Protein AF-A0A953BZG9-F1 (afdb_monomer_lite)

Foldseek 3Di:
DDQPCLPPCNLVVQLVVQLVVCVPDDDDDPSNLVSLVVSLVVQCVSVVVDLVSSLSSLLSLLVNLLVLLVVLLVVQVVLVDVVSVVCSVVVVVVLVVVLCVVLCVLVPDDDSNSSSVSSNSSSVSSNVSSVVSCCCPDDHRPDHDDDD

Radius of gyration: 17.06 Å; chains: 1; bounding box: 48×35×49 Å

Structure (mmCIF, N/CA/C/O backbone):
data_AF-A0A953BZG9-F1
#
_entry.id   AF-A0A953BZG9-F1
#
loop_
_atom_site.group_PDB
_atom_site.id
_atom_site.type_symbol
_atom_site.label_atom_id
_atom_site.label_alt_id
_atom_site.label_comp_id
_atom_site.label_asym_id
_atom_site.label_entity_id
_atom_site.label_seq_id
_atom_site.pdbx_PDB_ins_code
_atom_site.Cartn_x
_atom_site.Cartn_y
_atom_site.Cartn_z
_atom_site.occupancy
_atom_site.B_iso_or_equiv
_atom_site.auth_seq_id
_atom_site.auth_comp_id
_atom_site.auth_asym_id
_atom_site.auth_atom_id
_atom_site.pdbx_PDB_model_num
ATOM 1 N N . MET A 1 1 ? 6.359 -3.564 -27.047 1.00 58.56 1 MET A N 1
ATOM 2 C CA . MET A 1 1 ? 5.176 -4.356 -26.656 1.00 58.56 1 MET A CA 1
ATOM 3 C C . MET A 1 1 ? 4.834 -3.912 -25.247 1.00 58.56 1 MET A C 1
ATOM 5 O O . MET A 1 1 ? 5.769 -3.746 -24.475 1.00 58.56 1 MET A O 1
ATOM 9 N N . GLU A 1 2 ? 3.577 -3.591 -24.946 1.00 80.69 2 GLU A N 1
ATOM 10 C CA . GLU A 1 2 ? 3.193 -3.212 -23.577 1.00 80.69 2 GLU A CA 1
ATOM 11 C C . GLU A 1 2 ? 3.325 -4.430 -22.657 1.00 80.69 2 GLU A C 1
ATOM 13 O O . GLU A 1 2 ? 2.988 -5.542 -23.065 1.00 80.69 2 GLU A O 1
ATOM 18 N N . ASN A 1 3 ? 3.866 -4.237 -21.451 1.00 90.12 3 ASN A N 1
ATOM 19 C CA . ASN A 1 3 ? 4.010 -5.314 -20.478 1.00 90.12 3 ASN A CA 1
ATOM 20 C C . ASN A 1 3 ? 2.614 -5.675 -19.934 1.00 90.12 3 ASN A C 1
ATOM 22 O O . ASN A 1 3 ? 2.023 -4.845 -19.239 1.00 90.12 3 ASN A O 1
ATOM 26 N N . PRO A 1 4 ? 2.076 -6.881 -20.203 1.00 94.19 4 PRO A N 1
ATOM 27 C CA . PRO A 1 4 ? 0.736 -7.260 -19.762 1.00 94.19 4 PRO A CA 1
ATOM 28 C C . PRO A 1 4 ? 0.587 -7.258 -18.237 1.00 94.19 4 PRO A C 1
ATOM 30 O O . PRO A 1 4 ? -0.521 -7.090 -17.752 1.00 94.19 4 PRO A O 1
ATOM 33 N N . TRP A 1 5 ? 1.677 -7.370 -17.472 1.00 95.81 5 TRP A N 1
ATOM 34 C CA . TRP A 1 5 ? 1.647 -7.299 -16.005 1.00 95.81 5 TRP A CA 1
ATOM 35 C C . TRP A 1 5 ? 1.360 -5.897 -15.456 1.00 95.81 5 TRP A C 1
ATOM 37 O O . TRP A 1 5 ? 1.087 -5.750 -14.264 1.00 95.81 5 TRP A O 1
ATOM 47 N N . LEU A 1 6 ? 1.442 -4.876 -16.313 1.00 94.88 6 LEU A N 1
ATOM 48 C CA . LEU A 1 6 ? 1.115 -3.487 -15.996 1.00 94.88 6 LEU A CA 1
ATOM 49 C C . LEU A 1 6 ? -0.297 -3.096 -16.449 1.00 94.88 6 LEU A C 1
ATOM 51 O O . LEU A 1 6 ? -0.676 -1.936 -16.288 1.00 94.88 6 LEU A O 1
ATOM 55 N N . ALA A 1 7 ? -1.068 -4.024 -17.027 1.00 95.44 7 ALA A N 1
ATOM 56 C CA . ALA A 1 7 ? -2.462 -3.759 -17.348 1.00 95.44 7 ALA A CA 1
ATOM 57 C C . ALA A 1 7 ? -3.256 -3.435 -16.070 1.00 95.44 7 ALA A C 1
ATOM 59 O O . ALA A 1 7 ? -2.941 -3.906 -14.972 1.00 95.44 7 ALA A O 1
ATOM 60 N N . GLU A 1 8 ? -4.287 -2.603 -16.212 1.00 93.25 8 GLU A N 1
ATOM 61 C CA . GLU A 1 8 ? -5.120 -2.181 -15.087 1.00 93.25 8 GLU A CA 1
ATOM 62 C C . GLU A 1 8 ? -5.676 -3.399 -14.330 1.00 93.25 8 GLU A C 1
ATOM 64 O O . GLU A 1 8 ? -6.250 -4.311 -14.921 1.00 93.25 8 GLU A O 1
ATOM 69 N N . GLY A 1 9 ? -5.482 -3.422 -13.010 1.00 92.88 9 GLY A N 1
ATOM 70 C CA . GLY A 1 9 ? -5.960 -4.500 -12.142 1.00 92.88 9 GLY A CA 1
ATOM 71 C C . GLY A 1 9 ? -5.070 -5.747 -12.069 1.00 92.88 9 GLY A C 1
ATOM 72 O O . GLY A 1 9 ? -5.305 -6.576 -11.193 1.00 92.88 9 GLY A O 1
ATOM 73 N N . GLU A 1 10 ? -4.021 -5.882 -12.886 1.00 96.81 10 GLU A N 1
ATOM 74 C CA . GLU A 1 10 ? -3.174 -7.089 -12.870 1.00 96.81 10 GLU A CA 1
ATOM 75 C C . GLU A 1 10 ? -2.358 -7.246 -11.586 1.00 96.81 10 GLU A C 1
ATOM 77 O O . GLU A 1 10 ? -2.268 -8.349 -11.046 1.00 96.81 10 GLU A O 1
ATOM 82 N N . ALA A 1 11 ? -1.814 -6.148 -11.047 1.00 96.50 11 ALA A N 1
ATOM 83 C CA . ALA A 1 11 ? -1.137 -6.174 -9.749 1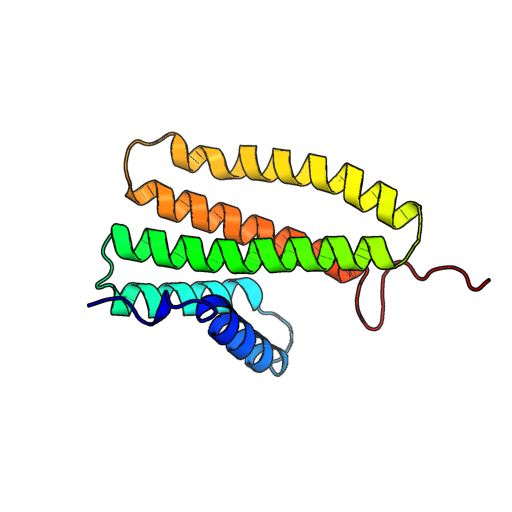.00 96.50 11 ALA A CA 1
ATOM 84 C C . ALA A 1 11 ? -2.064 -6.719 -8.656 1.00 96.50 11 ALA A C 1
ATOM 86 O O . ALA A 1 11 ? -1.702 -7.654 -7.946 1.00 96.50 11 ALA A O 1
ATOM 87 N N . LYS A 1 12 ? -3.297 -6.199 -8.597 1.00 97.50 12 LYS A N 1
ATOM 88 C CA . LYS A 1 12 ? -4.332 -6.668 -7.674 1.00 97.50 12 LYS A CA 1
ATOM 89 C C . LYS A 1 12 ? -4.611 -8.157 -7.870 1.00 97.50 12 LYS A C 1
ATOM 91 O O . LYS A 1 12 ? -4.459 -8.927 -6.931 1.00 97.50 12 LYS A O 1
ATOM 96 N N . ALA A 1 13 ? -4.972 -8.563 -9.087 1.00 97.69 13 ALA A N 1
ATOM 97 C CA . ALA A 1 13 ? -5.374 -9.936 -9.379 1.00 97.69 13 ALA A CA 1
ATOM 98 C C . ALA A 1 13 ? -4.295 -10.957 -8.985 1.00 97.69 13 ALA A C 1
ATOM 100 O O . ALA A 1 13 ? -4.600 -12.001 -8.413 1.00 97.69 13 ALA A O 1
ATOM 101 N N . ARG A 1 14 ? -3.024 -10.649 -9.258 1.00 97.75 14 ARG A N 1
ATOM 102 C CA . ARG A 1 14 ? -1.901 -11.553 -8.982 1.00 97.75 14 ARG A CA 1
ATOM 103 C C . ARG A 1 14 ? -1.516 -11.587 -7.514 1.00 97.75 14 ARG A C 1
ATOM 105 O O . ARG A 1 14 ? -1.289 -12.673 -6.984 1.00 97.75 14 ARG A O 1
ATOM 112 N N . ILE A 1 15 ? -1.444 -10.422 -6.869 1.00 97.56 15 ILE A N 1
ATOM 113 C CA . ILE A 1 15 ? -1.099 -10.346 -5.449 1.00 97.56 15 ILE A CA 1
ATOM 114 C C . ILE A 1 15 ? -2.209 -11.004 -4.618 1.00 97.56 15 ILE A C 1
ATOM 116 O O . ILE A 1 15 ? -1.901 -11.833 -3.770 1.00 97.56 15 ILE A O 1
ATOM 120 N N . GLU A 1 16 ? -3.486 -10.740 -4.907 1.00 96.44 16 GLU A N 1
ATOM 121 C CA . GLU A 1 16 ? -4.614 -11.373 -4.205 1.00 96.44 16 GLU A CA 1
ATOM 122 C C . GLU A 1 16 ? -4.671 -12.888 -4.433 1.00 96.44 16 GLU A C 1
ATOM 124 O O . GLU A 1 16 ? -4.857 -13.637 -3.476 1.00 96.44 16 GLU A O 1
ATOM 129 N N . ALA A 1 17 ? -4.453 -13.366 -5.664 1.00 96.00 17 ALA A N 1
ATOM 130 C CA . ALA A 1 17 ? -4.399 -14.804 -5.933 1.00 96.00 17 ALA A CA 1
ATOM 131 C C . ALA A 1 17 ? -3.281 -15.499 -5.138 1.00 96.00 17 ALA A C 1
ATOM 133 O O . ALA A 1 17 ? -3.486 -16.595 -4.617 1.00 96.00 17 ALA A O 1
ATOM 134 N N . CYS A 1 18 ? -2.117 -14.854 -5.012 1.00 95.81 18 CYS A N 1
ATOM 135 C CA . CYS A 1 18 ? -1.028 -15.351 -4.177 1.00 95.81 18 CYS A CA 1
ATOM 136 C C . CYS A 1 18 ? -1.399 -15.347 -2.686 1.00 95.81 18 CYS A C 1
ATOM 138 O O . CYS A 1 18 ? -1.181 -16.347 -2.009 1.00 95.81 18 CYS A O 1
ATOM 140 N N . LEU A 1 19 ? -2.014 -14.271 -2.182 1.00 93.31 19 LEU A N 1
ATOM 141 C CA . LEU A 1 19 ? -2.433 -14.171 -0.780 1.00 93.31 19 LEU A CA 1
ATOM 142 C C . LEU A 1 19 ? -3.453 -15.256 -0.401 1.00 93.31 19 LEU A C 1
ATOM 144 O O . LEU A 1 19 ? -3.346 -15.843 0.671 1.00 93.31 19 LEU A O 1
ATOM 148 N N . VAL A 1 20 ? -4.404 -15.560 -1.291 1.00 92.50 20 VAL A N 1
ATOM 149 C CA . VAL A 1 20 ? -5.385 -16.645 -1.101 1.00 92.50 20 VAL A CA 1
ATOM 150 C C . VAL A 1 20 ? -4.721 -18.022 -1.104 1.00 92.50 20 VAL A C 1
ATOM 152 O O . VAL A 1 20 ? -5.156 -18.916 -0.385 1.00 92.50 20 VAL A O 1
ATOM 155 N N . ALA A 1 21 ? -3.676 -18.222 -1.909 1.00 89.75 21 ALA A N 1
ATOM 156 C CA . ALA A 1 21 ? -2.920 -19.470 -1.881 1.00 89.75 21 ALA A CA 1
ATOM 157 C C . ALA A 1 21 ? -2.115 -19.608 -0.575 1.00 89.75 21 ALA A C 1
ATOM 159 O O . ALA A 1 21 ? -2.090 -20.684 0.017 1.00 89.75 21 ALA A O 1
ATOM 160 N N . ALA A 1 22 ? -1.515 -18.510 -0.107 1.00 86.69 22 ALA A N 1
ATOM 161 C CA . ALA A 1 22 ? -0.703 -18.476 1.105 1.00 86.69 22 ALA A CA 1
ATOM 162 C C . ALA A 1 22 ? -1.524 -18.640 2.397 1.00 86.69 22 ALA A C 1
ATOM 164 O O . ALA A 1 22 ? -1.009 -19.167 3.377 1.00 86.69 22 ALA A O 1
ATOM 165 N N . SER A 1 23 ? -2.807 -18.257 2.413 1.00 75.56 23 SER A N 1
ATOM 166 C CA . SER A 1 23 ? -3.674 -18.428 3.591 1.00 75.56 23 SER A CA 1
ATOM 167 C C . SER A 1 23 ? -4.020 -19.890 3.915 1.00 75.56 23 SER A C 1
ATOM 169 O O . SER A 1 23 ? -4.659 -20.150 4.933 1.00 75.56 23 SER A O 1
ATOM 171 N N . GLY A 1 24 ? -3.621 -20.843 3.062 1.00 63.91 24 GLY A N 1
ATOM 172 C CA . GLY A 1 24 ? -3.750 -22.284 3.291 1.00 63.91 24 GLY A CA 1
ATOM 173 C C . GLY A 1 24 ? -2.495 -22.980 3.841 1.00 63.91 24 GLY A C 1
ATOM 174 O O . GLY A 1 24 ? -2.547 -24.191 4.056 1.00 63.91 24 GLY A O 1
ATOM 175 N N . GLU A 1 25 ? -1.382 -22.265 4.043 1.00 59.44 25 GLU A N 1
ATOM 176 C CA . GLU A 1 25 ? -0.110 -22.813 4.547 1.00 59.44 25 GLU A CA 1
ATOM 177 C C . GLU A 1 25 ? 0.084 -22.506 6.053 1.00 59.44 25 GLU A C 1
ATOM 179 O O . GLU A 1 25 ? -0.437 -21.512 6.555 1.00 59.44 25 GLU A O 1
ATOM 184 N N . GLU A 1 26 ? 0.792 -23.375 6.799 1.00 48.38 26 GLU A N 1
ATOM 185 C CA . GLU A 1 26 ? 1.035 -23.209 8.250 1.00 48.38 26 GLU A CA 1
ATOM 186 C C . GLU A 1 26 ? 1.710 -21.861 8.582 1.00 48.38 26 GLU A C 1
ATOM 188 O O . GLU A 1 26 ? 2.650 -21.427 7.914 1.00 48.38 26 GLU A O 1
ATOM 193 N N . GLU A 1 27 ? 1.221 -21.218 9.649 1.00 48.88 27 GLU A N 1
ATOM 194 C CA . GLU A 1 27 ? 1.596 -19.876 10.112 1.00 48.88 27 GLU A CA 1
ATOM 195 C C . GLU A 1 27 ? 3.115 -19.689 10.289 1.00 48.88 27 GLU A C 1
ATOM 197 O O . GLU A 1 27 ? 3.776 -20.414 11.035 1.00 48.88 27 GLU A O 1
ATOM 202 N N . GLY A 1 28 ? 3.669 -18.655 9.643 1.00 49.12 28 GLY A N 1
ATOM 203 C CA . GLY A 1 28 ? 5.062 -18.236 9.853 1.00 49.12 28 GLY A CA 1
ATOM 204 C C . GLY A 1 28 ? 5.698 -17.386 8.745 1.00 49.12 28 GLY A C 1
ATOM 205 O O . GLY A 1 28 ? 6.818 -16.907 8.925 1.00 49.12 28 GLY A O 1
ATOM 206 N N . GLY A 1 29 ? 5.026 -17.189 7.606 1.00 59.41 29 GLY A N 1
ATOM 207 C CA . GLY A 1 29 ? 5.542 -16.409 6.474 1.00 59.41 29 GLY A CA 1
ATOM 208 C C . GLY A 1 29 ? 5.010 -14.973 6.396 1.00 59.41 29 GLY A C 1
ATOM 209 O O . GLY A 1 29 ? 3.841 -14.715 6.667 1.00 59.41 29 GLY A O 1
ATOM 210 N N . ASP A 1 30 ? 5.852 -14.041 5.939 1.00 84.06 30 ASP A N 1
ATOM 211 C CA . ASP A 1 30 ? 5.445 -12.693 5.508 1.00 84.06 30 ASP A CA 1
ATOM 212 C C . ASP A 1 30 ? 4.785 -12.765 4.114 1.00 84.06 30 ASP A C 1
ATOM 214 O O . ASP A 1 30 ? 5.358 -12.358 3.099 1.00 84.06 30 ASP A O 1
ATOM 218 N N . ALA A 1 31 ? 3.599 -13.384 4.051 1.00 90.19 31 ALA A N 1
ATOM 219 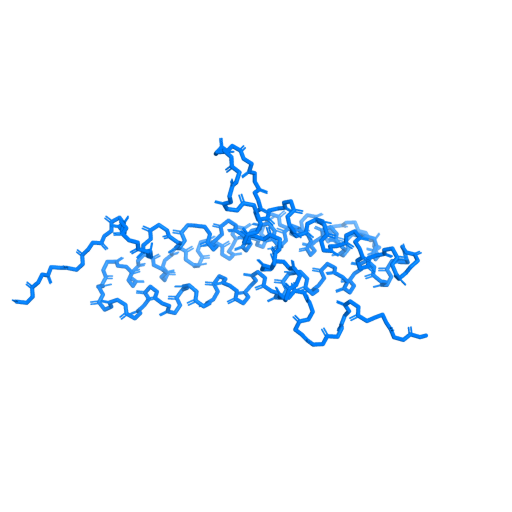C CA . ALA A 1 31 ? 2.856 -13.608 2.810 1.00 90.19 31 ALA A CA 1
ATOM 220 C C . ALA A 1 31 ? 2.597 -12.312 2.008 1.00 90.19 31 ALA A C 1
ATOM 222 O O . ALA A 1 31 ? 2.804 -12.336 0.792 1.00 90.19 31 ALA A O 1
ATOM 223 N N . PRO A 1 32 ? 2.230 -11.166 2.626 1.00 92.69 32 PRO A N 1
ATOM 224 C CA . PRO A 1 32 ? 2.151 -9.879 1.932 1.00 92.69 32 PRO A CA 1
ATOM 225 C C . PRO A 1 32 ? 3.410 -9.538 1.138 1.00 92.69 32 PRO A C 1
ATOM 227 O O . PRO A 1 32 ? 3.332 -9.290 -0.072 1.00 92.69 32 PRO A O 1
ATOM 230 N N . LYS A 1 33 ? 4.578 -9.594 1.788 1.00 93.38 33 LYS A N 1
ATOM 231 C CA . LYS A 1 33 ? 5.849 -9.295 1.133 1.00 93.38 33 LYS A CA 1
ATOM 232 C C . LYS A 1 33 ? 6.178 -10.312 0.051 1.00 93.38 33 LYS A C 1
ATOM 234 O O . LYS A 1 33 ? 6.496 -9.916 -1.065 1.00 93.38 33 LYS A O 1
ATOM 239 N N . GLN A 1 34 ? 6.047 -11.604 0.344 1.00 94.31 34 GLN A N 1
ATOM 240 C CA . GLN A 1 34 ? 6.344 -12.671 -0.615 1.00 94.31 34 GLN A CA 1
ATOM 241 C C . GLN A 1 34 ? 5.487 -12.557 -1.881 1.00 94.31 34 GLN A C 1
ATOM 243 O O . GLN A 1 34 ? 6.007 -12.665 -2.991 1.00 94.31 34 GLN A O 1
ATOM 248 N N . CYS A 1 35 ? 4.193 -12.272 -1.736 1.00 96.25 35 CYS A N 1
ATOM 249 C CA . CYS A 1 35 ? 3.287 -12.101 -2.866 1.00 96.25 35 CYS A CA 1
ATOM 250 C C . CYS A 1 35 ? 3.572 -10.827 -3.667 1.00 96.25 35 CYS A C 1
ATOM 252 O O . CYS A 1 35 ? 3.509 -10.843 -4.899 1.00 96.25 35 CYS A O 1
ATOM 254 N N . SER A 1 36 ? 3.940 -9.738 -2.990 1.00 96.88 36 SER A N 1
ATOM 255 C CA . SER A 1 36 ? 4.381 -8.512 -3.655 1.00 96.88 36 SER A CA 1
ATOM 256 C C . SER A 1 36 ? 5.688 -8.721 -4.431 1.00 96.88 36 SER A C 1
ATOM 258 O O . SER A 1 36 ? 5.798 -8.288 -5.580 1.00 96.88 36 SER A O 1
ATOM 260 N N . ASP A 1 37 ? 6.659 -9.420 -3.840 1.00 96.12 37 ASP A N 1
ATOM 261 C CA . ASP A 1 37 ? 7.957 -9.727 -4.451 1.00 96.12 37 ASP A CA 1
ATOM 262 C C . ASP A 1 37 ? 7.797 -10.691 -5.642 1.00 96.12 37 ASP A C 1
ATOM 264 O O . ASP A 1 37 ? 8.448 -10.525 -6.681 1.00 96.12 37 ASP A O 1
ATOM 268 N N . ALA A 1 38 ? 6.881 -11.662 -5.542 1.00 96.69 38 ALA A N 1
ATOM 269 C CA . ALA A 1 38 ? 6.525 -12.562 -6.637 1.00 96.69 38 ALA A CA 1
ATOM 270 C C . ALA A 1 38 ? 5.886 -11.811 -7.817 1.00 96.69 38 ALA A C 1
ATOM 272 O O . ALA A 1 38 ? 6.266 -12.042 -8.970 1.00 96.69 38 ALA A O 1
ATOM 273 N N . TYR A 1 39 ? 4.964 -10.875 -7.549 1.00 97.94 39 TYR A N 1
ATOM 274 C CA . TYR A 1 39 ? 4.408 -10.005 -8.588 1.00 97.94 39 TYR A CA 1
ATOM 275 C C . TYR A 1 39 ? 5.496 -9.155 -9.251 1.00 97.94 39 TYR A C 1
ATOM 277 O O . TYR A 1 39 ? 5.593 -9.144 -10.481 1.00 97.94 39 TYR A O 1
ATOM 285 N N . PHE A 1 40 ? 6.335 -8.482 -8.455 1.00 97.50 40 PHE A N 1
ATOM 286 C CA . PHE A 1 40 ? 7.428 -7.657 -8.968 1.00 97.50 40 PHE A CA 1
ATOM 287 C C . PHE A 1 40 ? 8.355 -8.465 -9.880 1.00 97.50 40 PHE A C 1
ATOM 289 O O . PHE A 1 40 ? 8.640 -8.029 -10.992 1.00 97.50 40 PHE A O 1
ATOM 296 N N . THR A 1 41 ? 8.769 -9.655 -9.440 1.00 97.50 41 THR A N 1
ATOM 297 C CA . THR A 1 41 ? 9.688 -10.526 -10.184 1.00 97.50 41 THR A CA 1
ATOM 298 C C . THR A 1 41 ? 9.088 -10.949 -11.522 1.00 97.50 41 THR A C 1
ATOM 300 O O . THR A 1 41 ? 9.730 -10.791 -12.558 1.00 97.50 41 THR A O 1
ATOM 303 N N . GLY A 1 42 ? 7.837 -11.422 -11.535 1.00 97.62 42 GLY A N 1
ATOM 304 C CA . GLY A 1 42 ? 7.171 -11.818 -12.778 1.00 97.62 42 GLY A CA 1
ATOM 305 C C . GLY A 1 42 ? 6.932 -10.645 -13.734 1.00 97.62 42 GLY A C 1
ATOM 306 O O . GLY A 1 42 ? 7.121 -10.779 -14.943 1.00 97.62 42 GLY A O 1
ATOM 307 N N . CYS A 1 43 ? 6.587 -9.475 -13.195 1.00 97.81 43 CYS A N 1
ATOM 308 C CA . CYS A 1 43 ? 6.416 -8.258 -13.980 1.00 97.81 43 CYS A CA 1
ATOM 309 C C . CYS A 1 43 ? 7.745 -7.764 -14.575 1.00 97.81 43 CYS A C 1
ATOM 311 O O . CYS A 1 43 ? 7.792 -7.401 -15.753 1.00 97.81 43 CYS A O 1
ATOM 313 N N . ALA A 1 44 ? 8.824 -7.766 -13.787 1.00 95.94 44 ALA A N 1
ATOM 314 C CA . ALA A 1 44 ? 10.144 -7.309 -14.209 1.00 95.94 44 ALA A CA 1
ATOM 315 C C . ALA A 1 44 ? 10.777 -8.244 -15.250 1.00 95.94 44 ALA A C 1
ATOM 317 O O . ALA A 1 44 ? 11.376 -7.746 -16.202 1.00 95.94 44 ALA A O 1
ATOM 318 N N . GLU A 1 45 ? 10.579 -9.561 -15.123 1.00 97.50 45 GLU A N 1
ATOM 319 C CA . GLU A 1 45 ? 11.027 -10.562 -16.102 1.00 97.50 45 GLU A CA 1
ATOM 320 C C . GLU A 1 45 ? 10.427 -10.293 -17.490 1.00 97.50 45 GLU A C 1
ATOM 322 O O . GLU A 1 45 ? 11.147 -10.252 -18.483 1.00 97.50 45 GLU A O 1
ATOM 327 N N . VAL A 1 46 ? 9.121 -10.010 -17.570 1.00 96.44 46 VAL A N 1
ATOM 328 C CA . VAL A 1 46 ? 8.456 -9.673 -18.846 1.00 96.44 46 VAL A CA 1
ATOM 329 C C . VAL A 1 46 ? 8.894 -8.311 -19.400 1.00 96.44 46 VAL A C 1
ATOM 331 O O . VAL A 1 46 ? 8.786 -8.059 -20.599 1.00 96.44 46 VAL A O 1
ATOM 334 N N . GLY A 1 47 ? 9.396 -7.426 -18.539 1.00 94.31 47 GLY A N 1
ATOM 335 C CA . GLY A 1 47 ? 9.959 -6.129 -18.911 1.00 94.31 47 GLY A CA 1
ATOM 336 C C . GLY A 1 47 ? 11.480 -6.121 -19.109 1.00 94.31 47 GLY A C 1
ATOM 337 O O . GLY A 1 47 ? 12.082 -5.040 -19.054 1.00 94.31 47 GLY A O 1
ATOM 338 N N . ASP A 1 48 ? 12.096 -7.296 -19.288 1.00 95.69 48 ASP A N 1
ATOM 339 C CA . ASP A 1 48 ? 13.535 -7.508 -19.502 1.00 95.69 48 ASP A CA 1
ATOM 340 C C . ASP A 1 48 ? 14.431 -6.872 -18.422 1.00 95.69 48 ASP A C 1
ATOM 342 O O . ASP A 1 48 ? 15.546 -6.424 -18.704 1.00 95.69 48 ASP A O 1
ATOM 346 N N . TRP A 1 49 ? 13.938 -6.764 -17.183 1.00 94.56 49 TRP A N 1
ATOM 347 C CA . TRP A 1 49 ? 14.657 -6.152 -16.056 1.00 94.56 49 TRP A CA 1
ATOM 348 C C . TRP A 1 49 ? 15.175 -4.733 -16.324 1.00 94.56 49 TRP A C 1
ATOM 350 O O . TRP A 1 49 ? 16.099 -4.247 -15.664 1.00 94.56 49 TRP A O 1
ATOM 360 N N . THR A 1 50 ? 14.585 -4.024 -17.288 1.00 93.81 50 THR A N 1
ATOM 361 C CA . THR A 1 50 ? 14.970 -2.639 -17.550 1.00 93.81 50 THR A CA 1
ATOM 362 C C . THR A 1 50 ? 14.620 -1.773 -16.341 1.00 93.81 50 THR A C 1
ATOM 364 O O . THR A 1 50 ? 13.607 -1.984 -15.675 1.00 93.81 50 THR A O 1
ATOM 367 N N . THR A 1 51 ? 15.416 -0.737 -16.059 1.00 92.88 51 THR A N 1
ATOM 368 C CA . THR A 1 51 ? 15.105 0.202 -14.965 1.00 92.88 51 THR A CA 1
ATOM 369 C C . THR A 1 51 ? 13.721 0.831 -15.124 1.00 92.88 51 THR A C 1
ATOM 371 O O . THR A 1 51 ? 13.045 1.102 -14.138 1.00 92.88 51 THR A O 1
ATOM 374 N N . HIS A 1 52 ? 13.272 1.049 -16.361 1.00 92.75 52 HIS A N 1
ATOM 375 C CA . HIS A 1 52 ? 11.919 1.527 -16.624 1.00 92.75 52 HIS A CA 1
ATOM 376 C C . HIS A 1 52 ? 10.858 0.502 -16.198 1.00 92.75 52 HIS A C 1
ATOM 378 O O . HIS A 1 52 ? 9.968 0.858 -15.429 1.00 92.75 52 HIS A O 1
ATOM 384 N N . ALA A 1 53 ? 10.995 -0.760 -16.618 1.00 94.38 53 ALA A N 1
ATOM 385 C CA . ALA A 1 53 ? 10.068 -1.822 -16.240 1.00 94.38 53 ALA A CA 1
ATOM 386 C C . ALA A 1 53 ? 10.045 -2.058 -14.726 1.00 94.38 53 ALA A C 1
ATOM 388 O O . ALA A 1 53 ? 8.970 -2.079 -14.138 1.00 94.38 53 ALA A O 1
ATOM 389 N N . MET A 1 54 ? 11.209 -2.150 -14.072 1.00 95.31 54 MET A N 1
ATOM 390 C CA . MET A 1 54 ? 11.283 -2.331 -12.616 1.00 95.31 54 MET A CA 1
ATOM 391 C C . MET A 1 54 ? 10.568 -1.203 -11.863 1.00 95.31 54 MET A C 1
ATOM 393 O O . MET A 1 54 ? 9.812 -1.469 -10.932 1.00 95.31 54 MET A O 1
ATOM 397 N N . ASN A 1 55 ? 10.747 0.050 -12.294 1.00 94.00 55 ASN A N 1
ATOM 398 C CA . ASN A 1 55 ? 10.049 1.190 -11.698 1.00 94.00 55 ASN A CA 1
ATOM 399 C C . ASN A 1 55 ? 8.527 1.101 -11.880 1.00 94.00 55 ASN A C 1
ATOM 401 O O . ASN A 1 55 ? 7.787 1.382 -10.941 1.00 94.00 55 ASN A O 1
ATOM 405 N N . GLN A 1 56 ? 8.052 0.695 -13.060 1.00 95.44 56 GLN A N 1
ATO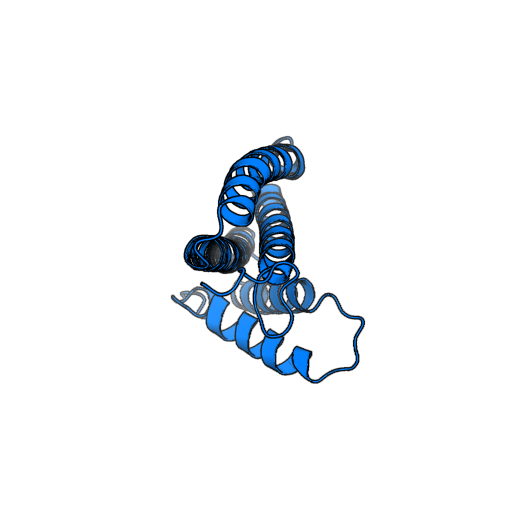M 406 C CA . GLN A 1 56 ? 6.619 0.527 -13.310 1.00 95.44 56 GLN A CA 1
ATOM 407 C C . GLN A 1 56 ? 6.024 -0.622 -12.489 1.00 95.44 56 GLN A C 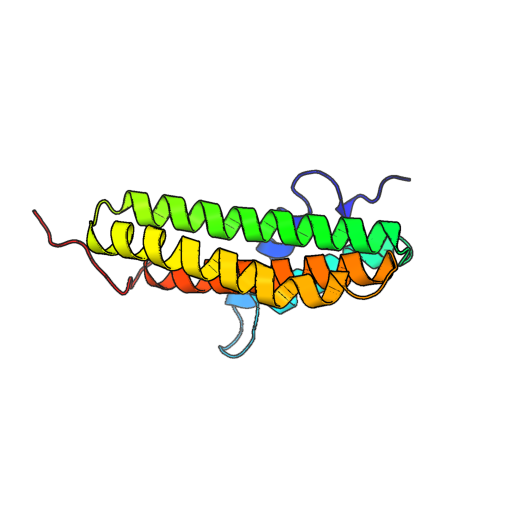1
ATOM 409 O O . GLN A 1 56 ? 4.989 -0.440 -11.855 1.00 95.44 56 GLN A O 1
ATOM 414 N N . CYS A 1 57 ? 6.697 -1.773 -12.449 1.00 96.94 57 CYS A N 1
ATOM 415 C CA . CYS A 1 57 ? 6.261 -2.942 -11.691 1.00 96.94 57 CYS A CA 1
ATOM 416 C C . CYS A 1 57 ? 6.199 -2.643 -10.190 1.00 96.94 57 CYS A C 1
ATOM 418 O O . CYS A 1 57 ? 5.198 -2.931 -9.538 1.00 96.94 57 CYS A O 1
ATOM 420 N N . GLN A 1 58 ? 7.229 -1.993 -9.640 1.00 96.25 58 GLN A N 1
ATOM 421 C CA . GLN A 1 58 ? 7.211 -1.604 -8.234 1.00 96.25 58 GLN A CA 1
ATOM 422 C C . GLN A 1 58 ? 6.151 -0.532 -7.947 1.00 96.25 58 GLN A C 1
ATOM 424 O O . GLN A 1 58 ? 5.507 -0.575 -6.902 1.00 96.25 58 GLN A O 1
ATOM 429 N N . GLY A 1 59 ? 5.937 0.409 -8.871 1.00 96.19 59 GLY A N 1
ATOM 430 C CA . GLY A 1 59 ? 4.872 1.406 -8.761 1.00 96.19 59 GLY A CA 1
ATOM 431 C C . GLY A 1 59 ? 3.472 0.786 -8.753 1.00 96.19 59 GLY A C 1
ATOM 432 O O . GLY A 1 59 ? 2.619 1.218 -7.983 1.00 96.19 59 GLY A O 1
ATOM 433 N N . ALA A 1 60 ? 3.239 -0.257 -9.551 1.00 97.62 60 ALA A N 1
ATOM 434 C CA . ALA A 1 60 ? 1.972 -0.984 -9.563 1.00 97.62 60 ALA A CA 1
ATOM 435 C C . ALA A 1 60 ? 1.738 -1.765 -8.256 1.00 97.62 60 ALA A C 1
ATOM 437 O O . ALA A 1 60 ? 0.633 -1.729 -7.712 1.00 97.62 60 ALA A O 1
ATOM 438 N N . ALA A 1 61 ? 2.782 -2.405 -7.712 1.00 97.69 61 ALA A N 1
ATOM 439 C CA . ALA A 1 61 ? 2.723 -3.050 -6.397 1.00 97.69 61 ALA A CA 1
ATOM 440 C C . ALA A 1 61 ? 2.430 -2.037 -5.276 1.00 97.69 61 ALA A C 1
ATOM 442 O O . ALA A 1 61 ? 1.565 -2.278 -4.433 1.00 97.69 61 ALA A O 1
ATOM 443 N N . LEU A 1 62 ? 3.099 -0.878 -5.304 1.00 98.06 62 LEU A N 1
ATOM 444 C CA . LEU A 1 62 ? 2.846 0.223 -4.377 1.00 98.06 62 LEU A CA 1
ATOM 445 C C . LEU A 1 62 ? 1.388 0.687 -4.447 1.00 98.06 62 LEU A C 1
ATOM 447 O O . LEU A 1 62 ? 0.721 0.747 -3.419 1.00 98.06 62 LEU A O 1
ATOM 451 N N . GLY A 1 63 ? 0.884 0.968 -5.652 1.00 98.06 63 GLY A N 1
ATOM 452 C CA . GLY A 1 63 ? -0.486 1.441 -5.843 1.00 98.06 63 GLY A CA 1
ATOM 453 C C . GLY A 1 63 ? -1.537 0.453 -5.331 1.00 98.06 63 GLY A C 1
ATOM 454 O O . GLY A 1 63 ? -2.545 0.871 -4.762 1.00 98.06 63 GLY A O 1
ATOM 455 N N . TYR A 1 64 ? -1.292 -0.855 -5.469 1.00 98.19 64 TYR A N 1
ATOM 456 C CA . TYR A 1 64 ? -2.146 -1.877 -4.862 1.00 98.19 64 TYR A CA 1
ATOM 457 C C . TYR A 1 64 ? -2.158 -1.767 -3.330 1.00 98.19 64 TYR A C 1
ATOM 459 O O . TYR A 1 64 ? -3.231 -1.632 -2.743 1.00 98.19 64 TYR A O 1
ATOM 467 N N . TRP A 1 65 ? -0.992 -1.773 -2.678 1.00 98.12 65 TRP A N 1
ATOM 468 C CA . TRP A 1 65 ? -0.916 -1.770 -1.213 1.00 98.12 65 TRP A CA 1
ATOM 469 C C . TRP A 1 65 ? -1.365 -0.450 -0.575 1.00 98.12 65 TRP A C 1
ATOM 471 O O . TRP A 1 65 ? -2.017 -0.480 0.468 1.00 98.12 65 TRP A O 1
ATOM 481 N N . GLU A 1 66 ? -1.118 0.699 -1.213 1.00 98.06 66 GLU A N 1
ATOM 482 C CA . GLU A 1 66 ? -1.723 1.981 -0.814 1.00 98.06 66 GLU A CA 1
ATOM 483 C C . GLU A 1 66 ? -3.253 1.925 -0.895 1.00 98.06 66 GLU A C 1
ATOM 485 O O . GLU A 1 66 ? -3.949 2.390 0.010 1.00 98.06 66 GLU A O 1
ATOM 490 N N . GLY A 1 67 ? -3.786 1.314 -1.959 1.00 98.06 67 GLY A N 1
ATOM 491 C CA . GLY A 1 67 ? -5.218 1.080 -2.117 1.00 98.06 67 GLY A CA 1
ATOM 492 C C . GLY A 1 67 ? -5.796 0.198 -1.010 1.00 98.06 67 GLY A C 1
ATOM 493 O O . GLY A 1 67 ? -6.855 0.520 -0.470 1.00 98.06 67 GLY A O 1
ATOM 494 N N . VAL A 1 68 ? -5.093 -0.875 -0.629 1.00 97.88 68 VAL A N 1
ATOM 495 C CA . VAL A 1 68 ? -5.491 -1.763 0.478 1.00 97.88 68 VAL A CA 1
ATOM 496 C C . VAL A 1 68 ? -5.491 -1.015 1.811 1.00 97.88 68 VAL A C 1
ATOM 498 O O . VAL A 1 68 ? -6.490 -1.071 2.527 1.00 97.88 68 VAL A O 1
ATOM 501 N N . ALA A 1 69 ? -4.412 -0.297 2.140 1.00 97.75 69 ALA A N 1
ATOM 502 C CA . ALA A 1 69 ? -4.317 0.472 3.382 1.00 97.75 69 ALA A CA 1
ATOM 503 C C . ALA A 1 69 ? -5.452 1.502 3.486 1.00 97.75 69 ALA A C 1
ATOM 505 O O . ALA A 1 69 ? -6.158 1.543 4.492 1.00 97.75 69 ALA A O 1
ATOM 506 N N . LYS A 1 70 ? -5.706 2.255 2.409 1.00 98.00 70 LYS A N 1
ATOM 507 C CA . LYS A 1 70 ? -6.793 3.239 2.350 1.00 98.00 70 LYS A CA 1
ATOM 508 C C . LYS A 1 70 ? -8.183 2.608 2.470 1.00 98.00 70 LYS A C 1
ATOM 510 O O . LYS A 1 70 ? -9.060 3.154 3.134 1.00 98.00 70 LYS A O 1
ATOM 515 N N . ALA A 1 71 ? -8.411 1.464 1.824 1.00 97.62 71 ALA A N 1
ATOM 516 C CA . ALA A 1 71 ? -9.684 0.756 1.927 1.00 97.62 71 ALA A CA 1
ATOM 517 C C . ALA A 1 71 ? -9.939 0.257 3.358 1.00 97.62 71 ALA A C 1
ATOM 519 O O . ALA A 1 71 ? -11.060 0.374 3.851 1.00 97.62 71 ALA A O 1
ATOM 520 N N . ARG A 1 72 ? -8.902 -0.250 4.037 1.00 97.25 72 ARG A N 1
ATOM 521 C CA . ARG A 1 72 ? -8.984 -0.660 5.446 1.00 97.25 72 ARG A CA 1
ATOM 522 C C . ARG A 1 72 ? -9.212 0.532 6.367 1.00 97.25 72 ARG A C 1
ATOM 524 O O . ARG A 1 72 ? -10.054 0.448 7.245 1.00 97.25 72 ARG A O 1
ATOM 531 N N . GLU A 1 73 ? -8.549 1.655 6.121 1.00 97.44 73 GLU A N 1
ATOM 532 C CA . GLU A 1 73 ? -8.770 2.899 6.862 1.00 97.44 73 GLU A CA 1
ATOM 533 C C . GLU A 1 73 ? -10.234 3.355 6.772 1.00 97.44 73 GLU A C 1
ATOM 535 O O . GLU A 1 73 ? -10.877 3.587 7.793 1.00 97.44 73 GLU A O 1
ATOM 540 N N . HIS A 1 74 ? -10.804 3.388 5.563 1.00 97.38 74 HIS A N 1
ATOM 541 C CA . HIS A 1 74 ? -12.229 3.675 5.382 1.00 97.38 74 HIS A CA 1
ATOM 542 C C . HIS A 1 74 ? -13.137 2.660 6.094 1.00 97.38 74 HIS A C 1
ATOM 544 O O . HIS A 1 74 ? -14.172 3.048 6.632 1.00 97.38 74 HIS A O 1
ATOM 550 N N . ALA A 1 75 ? -12.776 1.373 6.094 1.00 96.44 75 ALA A N 1
ATOM 551 C CA . ALA A 1 75 ? -13.540 0.341 6.788 1.00 96.44 75 ALA A CA 1
ATOM 552 C C . ALA A 1 75 ? -13.504 0.526 8.312 1.00 96.44 75 ALA A C 1
ATOM 554 O O . ALA A 1 75 ? -14.537 0.372 8.952 1.00 96.44 75 ALA A O 1
ATOM 555 N N . VAL A 1 76 ? -12.358 0.918 8.880 1.00 95.31 76 VAL A N 1
ATOM 556 C CA . VAL A 1 76 ? -12.237 1.226 10.313 1.00 95.31 76 VAL A CA 1
ATOM 557 C C . VAL A 1 76 ? -13.075 2.453 10.678 1.00 95.31 76 VAL A C 1
ATOM 559 O O . VAL A 1 76 ? -13.810 2.408 11.659 1.00 95.31 76 VAL A O 1
ATOM 562 N N . PHE A 1 77 ? -13.057 3.514 9.865 1.00 94.31 77 PHE A N 1
ATOM 563 C CA . PHE A 1 77 ? -13.948 4.664 10.078 1.00 94.31 77 PHE A CA 1
ATOM 564 C C . PHE A 1 77 ? -15.437 4.288 10.014 1.00 94.31 77 PHE A C 1
ATOM 566 O O . PHE A 1 77 ? -16.250 4.878 10.719 1.00 94.31 77 PHE A O 1
ATOM 573 N N . ALA A 1 78 ? -15.807 3.298 9.198 1.00 94.56 78 ALA A N 1
ATOM 574 C CA . ALA A 1 78 ? -17.190 2.843 9.066 1.00 94.56 78 ALA A CA 1
ATOM 575 C C . ALA A 1 78 ? -17.710 2.040 10.276 1.00 94.56 78 ALA A C 1
ATOM 577 O O . ALA A 1 78 ? -18.907 1.765 10.327 1.00 94.56 78 ALA A O 1
ATOM 578 N N . ILE A 1 79 ? -16.846 1.673 11.233 1.00 92.31 79 ILE A N 1
ATOM 579 C CA . ILE A 1 79 ? -17.249 1.019 12.492 1.00 92.31 79 ILE A CA 1
ATOM 580 C C . ILE A 1 79 ? -18.004 1.994 13.417 1.00 92.31 79 ILE A C 1
ATOM 582 O O . ILE A 1 79 ? -18.740 1.544 14.289 1.00 92.31 79 ILE A O 1
ATOM 586 N N . ASP A 1 80 ? -17.867 3.308 13.198 1.00 89.12 80 ASP A N 1
ATOM 587 C CA . ASP A 1 80 ? -18.524 4.367 13.983 1.00 89.12 80 ASP A CA 1
ATOM 588 C C . ASP A 1 80 ? -18.175 4.325 15.488 1.00 89.12 80 ASP A C 1
ATOM 590 O O . ASP A 1 80 ? -19.013 4.516 16.366 1.00 89.12 80 ASP A O 1
ATOM 594 N N . ASP A 1 81 ? -16.896 4.074 15.799 1.00 92.12 81 ASP A N 1
ATOM 595 C CA . ASP A 1 81 ? -16.338 4.153 17.156 1.00 92.12 81 ASP A CA 1
ATOM 596 C C . ASP A 1 81 ? -15.322 5.302 17.241 1.00 92.12 81 ASP A C 1
ATOM 598 O O . ASP A 1 81 ? -14.308 5.314 16.536 1.00 92.12 81 ASP A O 1
ATOM 602 N N . GLN A 1 82 ? -15.559 6.267 18.137 1.00 93.12 82 GLN A N 1
ATOM 603 C CA . GLN A 1 82 ? -14.698 7.448 18.276 1.00 93.12 82 GLN A CA 1
ATOM 604 C C . GLN A 1 82 ? -13.242 7.090 18.611 1.00 93.12 82 GLN A C 1
ATOM 606 O O . GLN A 1 82 ? -12.331 7.770 18.148 1.00 93.12 82 GLN A O 1
ATOM 611 N N . ARG A 1 83 ? -12.995 6.017 19.375 1.00 94.06 83 ARG A N 1
ATOM 612 C CA . ARG A 1 83 ? -11.631 5.594 19.738 1.00 94.06 83 ARG A CA 1
ATOM 613 C C . ARG A 1 83 ? -10.860 5.137 18.506 1.00 94.06 83 ARG A C 1
ATOM 615 O O . ARG A 1 83 ? -9.668 5.416 18.395 1.00 94.06 83 ARG A O 1
ATOM 622 N N . LEU A 1 84 ? -11.541 4.440 17.595 1.00 94.31 84 LEU A N 1
ATOM 623 C CA . LEU A 1 84 ? -10.973 3.996 16.325 1.00 94.31 84 LEU A CA 1
ATOM 624 C C . LEU A 1 84 ? -10.733 5.180 15.395 1.00 94.31 84 LEU A C 1
ATOM 626 O O . LEU A 1 84 ? -9.644 5.288 14.839 1.00 94.31 84 LEU A O 1
ATOM 630 N N . THR A 1 85 ? -11.693 6.100 15.292 1.00 94.81 85 THR A N 1
ATOM 631 C CA . THR A 1 85 ? -11.531 7.342 14.525 1.00 94.81 85 THR A CA 1
ATOM 632 C C . THR A 1 85 ? -10.322 8.143 15.011 1.00 94.81 85 THR A C 1
ATOM 634 O O . THR A 1 85 ? -9.421 8.425 14.220 1.00 94.81 85 THR A O 1
ATOM 637 N N . ASP A 1 86 ? -10.235 8.421 16.316 1.00 95.38 86 ASP A N 1
ATOM 638 C CA . ASP A 1 86 ? -9.119 9.158 16.921 1.00 95.38 86 ASP A CA 1
ATOM 639 C C . ASP A 1 86 ? -7.779 8.449 16.678 1.00 95.38 86 ASP A C 1
ATOM 641 O O . ASP A 1 86 ? -6.774 9.079 16.329 1.00 95.38 86 ASP A O 1
ATOM 645 N N . TYR A 1 87 ? -7.752 7.122 16.845 1.00 94.62 87 TYR A N 1
ATOM 646 C CA . TYR A 1 87 ? -6.564 6.324 16.574 1.00 94.62 87 TYR A CA 1
ATOM 647 C C . TYR A 1 87 ? -6.142 6.440 15.110 1.00 94.62 87 TYR A C 1
ATOM 649 O O . TYR A 1 87 ? -4.971 6.712 14.845 1.00 94.62 87 TYR A O 1
ATOM 657 N N . VAL A 1 88 ? -7.053 6.234 14.158 1.00 96.25 88 VAL A N 1
ATOM 658 C CA . VAL A 1 88 ? -6.738 6.241 12.726 1.00 96.25 88 VAL A CA 1
ATOM 659 C C . VAL A 1 88 ? -6.216 7.609 12.297 1.00 96.25 88 VAL A C 1
ATOM 661 O O . VAL A 1 88 ? -5.177 7.657 11.637 1.00 96.25 88 VAL A O 1
ATOM 664 N N . GLU A 1 89 ? -6.845 8.703 12.736 1.00 96.50 89 GLU A N 1
ATOM 665 C CA . GLU A 1 89 ? -6.414 10.067 12.413 1.00 96.50 89 GLU A CA 1
ATOM 666 C C . GLU A 1 89 ? -5.011 10.377 12.959 1.00 96.50 89 GLU A C 1
ATOM 668 O O . GLU A 1 89 ? -4.120 10.811 12.220 1.00 96.50 89 GLU A O 1
ATOM 673 N N . VAL A 1 90 ? -4.775 10.124 14.251 1.00 96.75 90 VAL A N 1
ATOM 674 C CA . VAL A 1 90 ? -3.490 10.442 14.892 1.00 96.75 90 VAL A CA 1
ATOM 675 C C . VAL A 1 90 ? -2.379 9.518 14.392 1.00 96.75 90 VAL A C 1
ATOM 677 O O . VAL A 1 90 ? -1.287 9.982 14.044 1.00 96.75 90 VAL A O 1
ATOM 680 N N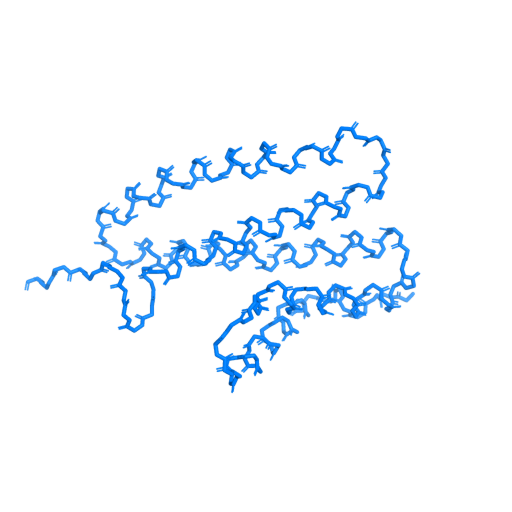 . SER A 1 91 ? -2.645 8.211 14.337 1.00 96.94 91 SER A N 1
ATOM 681 C CA . SER A 1 91 ? -1.672 7.222 13.865 1.00 96.94 91 SER A CA 1
ATOM 682 C C . SER A 1 91 ? -1.372 7.386 12.378 1.00 96.94 91 SER A C 1
ATOM 684 O O . SER A 1 91 ? -0.219 7.223 11.991 1.00 96.94 91 SER A O 1
ATOM 686 N N . GLY A 1 92 ? -2.351 7.776 11.555 1.00 96.75 92 GLY A N 1
ATOM 687 C CA . GLY A 1 92 ? -2.171 8.019 10.124 1.00 96.75 92 GLY A CA 1
ATOM 688 C C . GLY A 1 92 ? -1.181 9.151 9.852 1.00 96.75 92 GLY A C 1
ATOM 689 O O . GLY A 1 92 ? -0.252 8.989 9.062 1.00 96.75 92 GLY A O 1
ATOM 690 N N . ILE A 1 93 ? -1.292 10.264 10.588 1.00 97.31 93 ILE A N 1
ATOM 691 C CA . ILE A 1 93 ? -0.333 11.379 10.498 1.00 97.31 93 ILE A CA 1
ATOM 692 C C . ILE A 1 93 ? 1.077 10.931 10.908 1.00 97.31 93 ILE A C 1
ATOM 694 O O . ILE A 1 93 ? 2.065 11.299 10.266 1.00 97.31 93 ILE A O 1
ATOM 698 N N . ALA A 1 94 ? 1.191 10.167 11.998 1.00 97.00 94 ALA A N 1
ATOM 699 C CA . ALA A 1 94 ? 2.478 9.667 12.474 1.00 97.00 94 ALA A CA 1
ATOM 700 C C . ALA A 1 94 ? 3.106 8.676 11.481 1.00 97.00 94 ALA A C 1
ATOM 702 O O . ALA A 1 94 ? 4.306 8.762 11.204 1.00 97.00 94 ALA A O 1
ATOM 703 N N . TRP A 1 95 ? 2.292 7.785 10.915 1.00 97.25 95 TRP A N 1
ATOM 704 C CA . TRP A 1 95 ? 2.699 6.813 9.911 1.00 97.25 95 TRP A CA 1
ATOM 705 C C . TRP A 1 95 ? 3.202 7.490 8.637 1.00 97.25 95 TRP A C 1
ATOM 707 O O . TRP A 1 95 ? 4.301 7.162 8.201 1.00 97.25 95 TRP A O 1
ATOM 717 N N . GLU A 1 96 ? 2.495 8.483 8.085 1.00 96.81 96 GLU A N 1
ATOM 718 C CA . GLU A 1 96 ? 2.957 9.179 6.873 1.00 96.81 96 GLU A CA 1
ATOM 719 C C . GLU A 1 96 ? 4.309 9.873 7.090 1.00 96.81 96 GLU A C 1
ATOM 721 O O . GLU A 1 96 ? 5.215 9.768 6.263 1.00 96.81 96 GLU A O 1
ATOM 726 N N . ARG A 1 97 ? 4.508 10.512 8.252 1.00 96.94 97 ARG A N 1
ATOM 727 C CA . ARG A 1 97 ? 5.808 11.115 8.602 1.00 96.94 97 ARG A CA 1
ATOM 728 C C . ARG A 1 97 ? 6.915 10.073 8.721 1.00 96.94 97 ARG A C 1
ATOM 730 O O . ARG A 1 97 ? 8.038 10.310 8.275 1.00 96.94 97 ARG A O 1
ATOM 737 N N . TYR A 1 98 ? 6.620 8.932 9.341 1.00 96.25 98 TYR A N 1
ATOM 738 C CA . TYR A 1 98 ? 7.563 7.822 9.443 1.00 96.25 98 TYR A CA 1
ATOM 739 C C . TYR A 1 98 ? 7.910 7.255 8.064 1.00 96.25 98 TYR A C 1
ATOM 741 O O . TYR A 1 98 ? 9.088 7.091 7.751 1.00 96.25 98 TYR A O 1
ATOM 749 N N . ARG A 1 99 ? 6.898 7.002 7.233 1.00 96.50 99 ARG A N 1
ATOM 750 C CA . ARG A 1 99 ? 7.016 6.521 5.857 1.00 96.50 99 ARG A CA 1
ATOM 751 C C . ARG A 1 99 ? 7.896 7.443 5.020 1.00 96.50 99 ARG A C 1
ATOM 753 O O . ARG A 1 99 ? 8.845 6.976 4.387 1.00 96.50 99 ARG A O 1
ATOM 760 N N . GLU A 1 100 ? 7.644 8.748 5.081 1.00 95.00 100 GLU A N 1
ATOM 761 C CA . GLU A 1 100 ? 8.453 9.764 4.413 1.00 95.00 100 GLU A CA 1
ATOM 762 C C . GLU A 1 100 ? 9.914 9.707 4.889 1.00 95.00 100 GLU A C 1
ATOM 764 O O . GLU A 1 100 ? 10.824 9.498 4.082 1.00 95.00 100 GLU A O 1
ATOM 769 N N . ALA A 1 101 ? 10.150 9.793 6.201 1.00 95.06 101 ALA A N 1
ATOM 770 C CA . ALA A 1 101 ? 11.495 9.788 6.773 1.00 95.06 101 ALA A CA 1
ATOM 771 C C . ALA A 1 101 ? 12.265 8.482 6.494 1.00 95.06 101 ALA A C 1
ATOM 773 O O . ALA A 1 101 ? 13.465 8.510 6.202 1.00 95.06 101 ALA A O 1
ATOM 774 N N . ARG A 1 102 ? 11.588 7.327 6.551 1.00 95.06 102 ARG A N 1
ATOM 775 C CA . ARG A 1 102 ? 12.171 6.006 6.273 1.00 95.06 102 ARG A CA 1
ATOM 776 C C . ARG A 1 102 ? 12.602 5.915 4.815 1.00 95.06 102 ARG A C 1
ATOM 778 O O . ARG A 1 102 ? 13.730 5.488 4.556 1.00 95.06 102 ARG A O 1
ATOM 785 N N . CYS A 1 103 ? 11.733 6.283 3.875 1.00 96.69 103 CYS A N 1
ATOM 786 C CA . CYS A 1 103 ? 11.942 5.987 2.460 1.00 96.69 103 CYS A CA 1
ATOM 787 C C . CYS A 1 103 ? 12.734 7.064 1.713 1.00 96.69 103 CYS A C 1
ATOM 789 O O . CYS A 1 103 ? 13.489 6.719 0.802 1.00 96.69 103 CYS A O 1
ATOM 791 N N . GLN A 1 104 ? 12.682 8.334 2.133 1.00 94.94 104 GLN A N 1
ATOM 792 C CA . GLN A 1 104 ? 13.433 9.428 1.493 1.00 94.94 104 GLN A CA 1
ATOM 793 C C . GLN A 1 104 ? 14.947 9.199 1.429 1.00 94.94 104 GLN A C 1
ATOM 795 O O . GLN A 1 104 ? 15.607 9.754 0.551 1.00 94.94 104 GLN A O 1
ATOM 800 N N . ARG A 1 105 ? 15.517 8.332 2.279 1.00 92.94 105 ARG A N 1
ATOM 801 C CA . ARG A 1 105 ? 16.936 7.944 2.190 1.00 92.94 105 ARG A CA 1
ATOM 802 C C . ARG A 1 105 ? 17.329 7.402 0.809 1.00 92.94 105 ARG A C 1
ATOM 804 O O . ARG A 1 105 ? 18.481 7.545 0.414 1.00 92.94 105 ARG A O 1
ATOM 811 N N . PHE A 1 106 ? 16.386 6.806 0.074 1.00 93.50 106 PHE A N 1
ATOM 812 C CA . PHE A 1 106 ? 16.611 6.305 -1.283 1.00 93.50 106 PHE A CA 1
ATOM 813 C C . PHE A 1 106 ? 16.595 7.412 -2.342 1.00 93.50 106 PHE A C 1
ATOM 815 O O . PHE A 1 106 ? 17.031 7.182 -3.457 1.00 93.50 106 PHE A O 1
ATOM 822 N N . LEU A 1 107 ? 16.162 8.626 -2.007 1.00 90.00 107 LEU A N 1
ATOM 823 C CA . LEU A 1 107 ? 16.240 9.781 -2.904 1.00 90.00 107 LEU A CA 1
ATOM 824 C C . LEU A 1 107 ? 17.540 10.583 -2.727 1.00 90.00 107 LEU A C 1
ATOM 826 O O . LEU A 1 107 ? 17.818 11.469 -3.530 1.00 90.00 107 LEU A O 1
ATOM 830 N N . LEU A 1 108 ? 18.340 10.292 -1.690 1.00 88.94 108 LEU A N 1
ATOM 831 C CA . LEU A 1 108 ? 19.632 10.954 -1.466 1.00 88.94 108 LEU A CA 1
ATOM 832 C C . LEU A 1 108 ? 20.655 10.640 -2.572 1.00 88.94 108 LEU A C 1
ATOM 834 O O . LEU A 1 108 ? 21.352 11.558 -3.011 1.00 88.94 108 LEU A O 1
ATOM 838 N N . PRO A 1 109 ? 20.789 9.384 -3.041 1.00 86.00 109 PRO A N 1
ATOM 839 C CA . PRO A 1 109 ? 21.643 9.083 -4.177 1.00 86.00 109 PRO A CA 1
ATOM 840 C C . PRO A 1 109 ? 20.975 9.519 -5.490 1.00 86.00 109 PRO A C 1
ATOM 842 O O . PRO A 1 109 ? 19.775 9.345 -5.685 1.00 86.00 109 PRO A O 1
ATOM 845 N N . MET A 1 110 ? 21.760 10.033 -6.439 1.00 75.38 110 MET A N 1
ATOM 846 C CA . MET A 1 110 ? 21.260 10.322 -7.786 1.00 75.38 110 MET A CA 1
ATOM 847 C C . MET A 1 110 ? 21.125 9.029 -8.602 1.00 75.38 110 MET A C 1
ATOM 849 O O . MET A 1 110 ? 22.061 8.233 -8.660 1.00 75.38 110 MET A O 1
ATOM 853 N N . GLY A 1 111 ? 19.999 8.850 -9.296 1.00 79.75 111 GLY A N 1
ATOM 854 C CA . GLY A 1 111 ? 19.829 7.791 -10.294 1.00 79.75 111 GLY A CA 1
ATOM 855 C C . GLY A 1 111 ? 18.470 7.098 -10.244 1.00 79.75 111 GLY A C 1
ATOM 856 O O . GLY A 1 111 ? 17.856 6.945 -9.194 1.00 79.75 111 GLY A O 1
ATOM 857 N N . THR A 1 112 ? 18.014 6.627 -11.403 1.00 81.69 112 THR A N 1
ATOM 858 C CA . THR A 1 112 ? 16.702 5.979 -11.578 1.00 81.69 112 THR A CA 1
ATOM 859 C C . THR A 1 112 ? 16.603 4.602 -10.925 1.00 81.69 112 THR A C 1
ATOM 861 O O . THR A 1 112 ? 15.499 4.140 -10.662 1.00 81.69 112 THR A O 1
ATOM 864 N N . MET A 1 113 ? 17.739 3.968 -10.622 1.00 79.62 113 MET A N 1
ATOM 865 C CA . MET A 1 113 ? 17.805 2.710 -9.872 1.00 79.62 113 MET A CA 1
ATOM 866 C C . MET A 1 113 ? 17.280 2.869 -8.437 1.00 79.62 113 MET A C 1
ATOM 868 O O . MET A 1 113 ? 16.705 1.948 -7.872 1.00 79.62 113 MET A O 1
ATOM 872 N N . TYR A 1 114 ? 17.439 4.038 -7.820 1.00 88.62 114 TYR A N 1
ATOM 873 C CA . TYR A 1 114 ? 16.979 4.220 -6.444 1.00 88.62 114 TYR A CA 1
ATOM 874 C C . TYR A 1 114 ? 15.481 4.522 -6.344 1.00 88.62 114 TYR A C 1
ATOM 876 O O . TYR A 1 114 ? 14.896 4.345 -5.277 1.00 88.62 114 TYR A O 1
ATOM 884 N N . LEU A 1 115 ? 14.833 4.887 -7.458 1.00 90.00 115 LEU A N 1
ATOM 885 C CA . LEU A 1 115 ? 13.382 5.074 -7.510 1.00 90.00 115 LEU A CA 1
ATOM 886 C C . LEU A 1 115 ? 12.636 3.762 -7.242 1.00 90.00 115 LEU A C 1
ATOM 888 O O . LEU A 1 115 ? 11.650 3.772 -6.509 1.00 90.00 115 LEU A O 1
ATOM 892 N N . GLN A 1 116 ? 13.146 2.629 -7.735 1.00 90.62 116 GLN A N 1
ATOM 893 C CA . GLN A 1 116 ? 12.534 1.332 -7.444 1.00 90.62 116 GLN A CA 1
ATOM 894 C C . GLN A 1 116 ? 12.689 0.964 -5.959 1.00 90.62 116 GLN A C 1
ATOM 896 O O . GLN A 1 116 ? 11.758 0.456 -5.351 1.00 90.62 116 GLN A O 1
ATOM 901 N N . MET A 1 117 ? 13.824 1.294 -5.330 1.00 93.38 117 MET A N 1
ATOM 902 C CA . MET A 1 117 ? 14.048 1.038 -3.902 1.00 93.38 117 MET A CA 1
ATOM 903 C C . MET A 1 117 ? 13.176 1.949 -3.033 1.00 93.38 117 MET A C 1
ATOM 905 O O . MET A 1 117 ? 12.652 1.516 -2.009 1.00 93.38 117 MET A O 1
ATOM 909 N N . TYR A 1 118 ? 12.988 3.198 -3.465 1.00 95.31 118 TYR A N 1
ATOM 910 C CA . TYR A 1 118 ? 12.047 4.131 -2.859 1.00 95.31 118 TYR A CA 1
ATOM 911 C C . TYR A 1 118 ? 10.620 3.574 -2.906 1.00 95.31 118 TYR A C 1
ATOM 913 O O . TYR A 1 118 ? 9.990 3.440 -1.861 1.00 95.31 118 TYR A O 1
ATOM 921 N N . ALA A 1 119 ? 10.140 3.162 -4.082 1.00 95.31 119 ALA A N 1
ATOM 922 C CA . ALA A 1 119 ? 8.807 2.583 -4.234 1.00 95.31 119 ALA A CA 1
ATOM 923 C C . ALA A 1 119 ? 8.642 1.265 -3.453 1.00 95.31 119 ALA A C 1
ATOM 925 O O . ALA A 1 119 ? 7.599 1.056 -2.836 1.00 95.31 119 ALA A O 1
ATOM 926 N N . ALA A 1 120 ? 9.671 0.412 -3.400 1.00 95.44 120 ALA A N 1
ATOM 927 C CA . ALA A 1 120 ? 9.668 -0.808 -2.589 1.00 95.44 120 ALA A CA 1
ATOM 928 C C . ALA A 1 120 ? 9.539 -0.501 -1.093 1.00 95.44 120 ALA A C 1
ATOM 930 O O . ALA A 1 120 ? 8.699 -1.084 -0.415 1.00 95.44 120 ALA A O 1
ATOM 931 N N . CYS A 1 121 ? 10.287 0.485 -0.595 1.00 97.31 121 CYS A N 1
ATOM 932 C CA . CYS A 1 121 ? 10.152 0.951 0.782 1.00 97.31 121 CYS A CA 1
ATOM 933 C C . CYS A 1 121 ? 8.739 1.469 1.078 1.00 97.31 121 CYS A C 1
ATOM 935 O O . CYS A 1 121 ? 8.158 1.100 2.096 1.00 97.31 121 CYS A O 1
ATOM 937 N N . LEU A 1 122 ? 8.162 2.279 0.181 1.00 97.94 122 LEU A N 1
ATOM 938 C CA . LEU A 1 122 ? 6.786 2.754 0.344 1.00 97.94 122 LEU A CA 1
ATOM 939 C C . LEU A 1 122 ? 5.786 1.587 0.353 1.00 97.94 122 LEU A C 1
ATOM 941 O O . LEU A 1 122 ? 4.832 1.611 1.126 1.00 97.94 122 LEU A O 1
ATOM 945 N N . THR A 1 123 ? 6.029 0.560 -0.466 1.00 97.94 123 THR A N 1
ATOM 946 C CA . THR A 1 123 ? 5.187 -0.642 -0.546 1.00 97.94 123 THR A CA 1
ATOM 947 C C . THR A 1 123 ? 5.194 -1.389 0.787 1.00 97.94 123 THR A C 1
ATOM 949 O O . THR A 1 123 ? 4.132 -1.697 1.316 1.00 97.94 123 THR A O 1
ATOM 952 N N . GLU A 1 124 ? 6.374 -1.604 1.379 1.00 96.69 124 GLU A N 1
ATOM 953 C CA . GLU A 1 124 ? 6.512 -2.219 2.708 1.00 96.69 124 GLU A CA 1
ATOM 954 C C . GLU A 1 124 ? 5.771 -1.428 3.785 1.00 96.69 124 GLU A C 1
ATOM 956 O O . GLU A 1 124 ? 4.990 -2.001 4.537 1.00 96.69 124 GLU A O 1
ATOM 961 N N . THR A 1 125 ? 5.928 -0.104 3.816 1.00 97.50 125 THR A N 1
ATOM 962 C CA . THR A 1 125 ? 5.221 0.720 4.810 1.00 97.50 125 THR A CA 1
ATOM 963 C C . THR A 1 125 ? 3.701 0.708 4.629 1.00 97.50 125 THR A C 1
ATOM 965 O O . THR A 1 125 ? 2.973 0.863 5.607 1.00 97.50 125 THR A O 1
ATOM 968 N N . ALA A 1 126 ? 3.211 0.526 3.398 1.00 98.00 126 ALA A N 1
ATOM 969 C CA . ALA A 1 126 ? 1.785 0.388 3.114 1.00 98.00 126 ALA A CA 1
ATOM 970 C C . ALA A 1 126 ? 1.253 -0.995 3.527 1.00 98.00 126 ALA A C 1
ATOM 972 O O . ALA A 1 126 ? 0.143 -1.078 4.045 1.00 98.00 126 ALA A O 1
ATOM 973 N N . MET A 1 127 ? 2.051 -2.059 3.370 1.00 96.19 127 MET A N 1
ATOM 974 C CA . MET A 1 127 ? 1.744 -3.392 3.910 1.00 96.19 127 MET A CA 1
ATOM 975 C C . MET A 1 127 ? 1.660 -3.374 5.438 1.00 96.19 127 MET A C 1
ATOM 977 O O . MET A 1 127 ? 0.677 -3.866 5.987 1.00 96.19 127 MET A O 1
ATOM 981 N N . GLU A 1 128 ? 2.640 -2.758 6.109 1.00 95.19 128 GLU A N 1
ATOM 982 C CA . GLU A 1 128 ? 2.650 -2.567 7.568 1.00 95.19 128 GLU A CA 1
ATOM 983 C C . GLU A 1 128 ? 1.377 -1.831 8.022 1.00 95.19 128 GLU A C 1
ATOM 985 O O . GLU A 1 128 ? 0.630 -2.340 8.852 1.00 95.19 128 GLU A O 1
ATOM 990 N N . ARG A 1 129 ? 1.041 -0.694 7.391 1.00 96.88 129 ARG A N 1
ATOM 991 C CA . ARG A 1 129 ? -0.186 0.054 7.717 1.00 96.88 129 ARG A CA 1
ATOM 992 C C . ARG A 1 129 ? -1.454 -0.750 7.473 1.00 96.88 129 ARG A C 1
ATOM 994 O O . ARG A 1 129 ? -2.394 -0.671 8.258 1.00 96.88 129 ARG A O 1
ATOM 1001 N N . ALA A 1 130 ? -1.506 -1.492 6.371 1.00 96.06 130 ALA A N 1
ATOM 1002 C CA . ALA A 1 130 ? -2.636 -2.354 6.087 1.00 96.06 130 ALA A CA 1
ATOM 1003 C C . ALA A 1 130 ? -2.790 -3.421 7.180 1.00 96.06 130 ALA A C 1
ATOM 1005 O O . ALA A 1 130 ? -3.925 -3.696 7.565 1.00 96.06 130 ALA A O 1
ATOM 1006 N N . ALA A 1 131 ? -1.695 -4.018 7.658 1.00 92.88 131 ALA A N 1
ATOM 1007 C CA . ALA A 1 131 ? -1.707 -5.004 8.736 1.00 92.88 131 ALA A CA 1
ATOM 1008 C C . ALA A 1 131 ? -2.185 -4.391 10.061 1.00 92.88 131 ALA A C 1
ATOM 1010 O O . ALA A 1 131 ? -3.151 -4.899 10.615 1.00 92.88 131 ALA A O 1
ATOM 1011 N N . ASP A 1 132 ? -1.632 -3.249 10.480 1.00 93.25 132 ASP A N 1
ATOM 1012 C CA . ASP A 1 132 ? -2.060 -2.547 11.703 1.00 93.25 132 ASP A CA 1
ATOM 1013 C C . ASP A 1 132 ? -3.566 -2.230 11.691 1.00 93.25 132 ASP A C 1
ATOM 1015 O O . ASP A 1 132 ? -4.262 -2.354 12.693 1.00 93.25 132 ASP A O 1
ATOM 1019 N N . LEU A 1 133 ? -4.101 -1.816 10.536 1.00 95.31 133 LEU A N 1
ATOM 1020 C CA . LEU A 1 133 ? -5.531 -1.537 10.389 1.00 95.31 133 LEU A CA 1
ATOM 1021 C C . LEU A 1 133 ? -6.386 -2.810 10.379 1.00 95.31 133 LEU A C 1
ATOM 1023 O O . LEU A 1 133 ? -7.571 -2.738 10.694 1.00 95.31 133 LEU A O 1
ATOM 1027 N N . ALA A 1 134 ? -5.817 -3.956 9.998 1.00 92.31 134 ALA A N 1
ATOM 1028 C CA . ALA A 1 134 ? -6.533 -5.225 9.996 1.00 92.31 134 ALA A CA 1
ATOM 1029 C C . ALA A 1 134 ? -6.812 -5.744 11.410 1.00 92.31 134 ALA A C 1
ATOM 1031 O O . ALA A 1 134 ? -7.785 -6.465 11.567 1.00 92.31 134 ALA A O 1
ATOM 1032 N N . ASP A 1 135 ? -6.057 -5.322 12.428 1.00 91.12 135 ASP A N 1
ATOM 1033 C CA . ASP A 1 135 ? -6.307 -5.690 13.831 1.00 91.12 135 ASP A CA 1
ATOM 1034 C C . ASP A 1 135 ? -7.683 -5.219 14.348 1.00 91.12 135 ASP A C 1
ATOM 1036 O O . ASP A 1 135 ? -8.225 -5.751 15.319 1.00 91.12 135 ASP A O 1
ATOM 1040 N N . PHE A 1 136 ? -8.272 -4.211 13.701 1.00 93.06 136 PHE A N 1
ATOM 1041 C CA . PHE A 1 136 ? -9.611 -3.699 14.011 1.00 93.06 136 PHE A CA 1
ATOM 1042 C C . PHE A 1 136 ? -10.694 -4.257 13.081 1.00 93.06 136 PHE A C 1
ATOM 1044 O O . PHE A 1 136 ? -11.854 -3.863 13.179 1.00 93.06 136 PHE A O 1
ATOM 1051 N N . LEU A 1 137 ? -10.322 -5.140 12.154 1.00 88.69 137 LEU A N 1
ATOM 1052 C CA . LEU A 1 137 ? -11.186 -5.696 11.120 1.00 88.69 137 LEU A CA 1
ATOM 1053 C C . LEU A 1 137 ? -11.207 -7.231 11.230 1.00 88.69 137 LEU A C 1
ATOM 1055 O O . LEU A 1 137 ? -10.276 -7.849 11.730 1.00 88.69 137 LEU A O 1
ATOM 1059 N N . GLY A 1 138 ? -12.256 -7.868 10.711 1.00 80.75 138 GLY A N 1
ATOM 1060 C CA . GLY A 1 138 ? -12.364 -9.332 10.681 1.00 80.75 138 GLY A CA 1
ATOM 1061 C C . GLY A 1 138 ? -13.173 -9.920 11.837 1.00 80.75 138 GLY A C 1
ATOM 1062 O O . GLY A 1 138 ? -14.011 -9.236 12.422 1.00 80.75 138 GLY A O 1
ATOM 1063 N N . ASP A 1 139 ? -12.960 -11.210 12.103 1.00 71.88 139 ASP A N 1
ATOM 1064 C CA . ASP A 1 139 ? -13.828 -12.011 12.978 1.00 71.88 139 ASP A CA 1
ATOM 1065 C C . ASP A 1 139 ? -13.557 -11.789 14.480 1.00 71.88 139 ASP A C 1
ATOM 1067 O O . ASP A 1 139 ? -14.463 -11.950 15.298 1.00 71.88 139 ASP A O 1
ATOM 1071 N N . GLU A 1 140 ? -12.338 -11.377 14.846 1.00 79.69 140 GLU A N 1
ATOM 1072 C CA . GLU A 1 140 ? -11.922 -11.093 16.229 1.00 79.69 140 GLU A CA 1
ATOM 1073 C C . GLU A 1 140 ? -11.237 -9.713 16.335 1.00 79.69 140 GLU A C 1
ATOM 1075 O O . GLU A 1 140 ? -10.035 -9.631 16.594 1.00 79.69 140 GLU A O 1
ATOM 1080 N N . PRO A 1 141 ? -11.964 -8.603 16.107 1.00 87.06 141 PRO A N 1
ATOM 1081 C CA . PRO A 1 141 ? -11.363 -7.275 16.144 1.00 87.06 141 PRO A CA 1
ATOM 1082 C C . PRO A 1 141 ? -10.952 -6.897 17.574 1.00 87.06 141 PRO A C 1
ATOM 1084 O O . PRO A 1 141 ? -11.687 -7.144 18.535 1.00 87.06 141 PRO A O 1
ATOM 1087 N N . LEU A 1 142 ? -9.804 -6.224 17.724 1.00 84.31 142 LEU A N 1
ATOM 1088 C CA . LEU A 1 142 ? -9.285 -5.785 19.031 1.00 84.31 142 LEU A CA 1
ATOM 1089 C C . LEU A 1 142 ? -10.245 -4.859 19.792 1.00 84.31 142 LEU A C 1
ATOM 1091 O O . LEU A 1 142 ? -10.208 -4.793 21.023 1.00 84.31 142 LEU A O 1
ATOM 1095 N N . ILE A 1 143 ? -11.080 -4.114 19.066 1.00 81.00 143 ILE A N 1
ATOM 1096 C CA . ILE A 1 143 ? -12.090 -3.218 19.623 1.00 81.00 143 ILE A CA 1
ATOM 1097 C C . ILE A 1 143 ? -13.435 -3.577 18.995 1.00 81.00 143 ILE A C 1
ATOM 1099 O O . ILE A 1 143 ? -13.616 -3.452 17.788 1.00 81.00 143 ILE A O 1
ATOM 1103 N N . VAL A 1 144 ? -14.378 -3.996 19.838 1.00 78.25 144 VAL A N 1
ATOM 1104 C CA . VAL A 1 144 ? -15.778 -4.230 19.468 1.00 78.25 144 VAL A CA 1
ATOM 1105 C C . VAL A 1 144 ? -16.603 -3.036 19.969 1.00 78.25 144 VAL A C 1
ATOM 1107 O O . VAL A 1 144 ? -16.459 -2.681 21.147 1.00 78.25 144 VAL A O 1
ATOM 1110 N N . PRO A 1 145 ? -17.442 -2.404 19.126 1.00 73.38 145 PRO A N 1
ATOM 1111 C CA . PRO A 1 145 ? -18.373 -1.3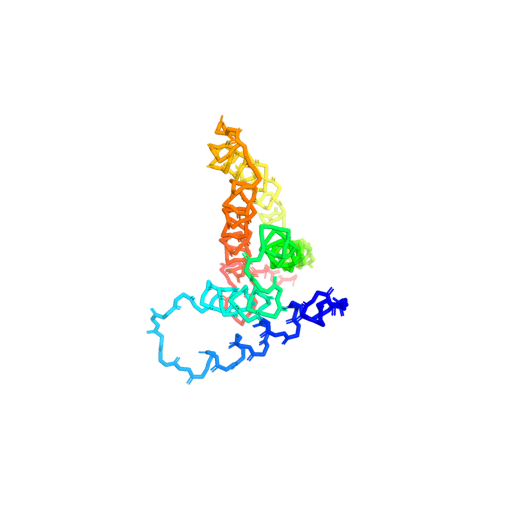71 19.573 1.00 73.38 145 PRO A CA 1
ATOM 1112 C C . PRO A 1 145 ? -19.285 -1.900 20.682 1.00 73.38 145 PRO A C 1
ATOM 1114 O O . PRO A 1 145 ? -19.724 -3.053 20.636 1.00 73.38 145 PRO A O 1
ATOM 1117 N N . GLU A 1 146 ? -19.572 -1.075 21.688 1.00 71.25 146 GLU A N 1
ATOM 1118 C CA . GLU A 1 146 ? -20.562 -1.452 22.697 1.00 71.25 146 GLU A CA 1
ATOM 1119 C C . GLU A 1 146 ? -21.948 -1.558 22.034 1.00 71.25 146 GLU A C 1
ATOM 1121 O O . GLU A 1 146 ? -22.288 -0.710 21.207 1.00 71.25 146 GLU A O 1
ATOM 1126 N N . PRO A 1 147 ? -22.748 -2.594 22.346 1.00 65.31 147 PRO A N 1
ATOM 1127 C CA . PRO A 1 147 ? -24.114 -2.670 21.846 1.00 65.31 147 PRO A CA 1
ATOM 1128 C C . PRO A 1 147 ? -24.952 -1.513 22.412 1.00 65.31 147 PRO A C 1
ATOM 1130 O O . PRO A 1 147 ? -24.844 -1.210 23.601 1.00 65.31 147 PRO A O 1
ATOM 1133 N N . GLU A 1 148 ? -25.779 -0.900 21.555 1.00 58.06 148 GLU A N 1
ATOM 1134 C CA . GLU A 1 148 ? -26.756 0.144 21.926 1.00 58.06 148 GLU A CA 1
ATOM 1135 C C . GLU A 1 148 ? -27.753 -0.300 23.012 1.00 58.06 148 GLU A C 1
ATOM 1137 O O . GLU A 1 148 ? -28.212 -1.470 22.984 1.00 58.06 148 GLU A O 1
#

Secondary structure (DSSP, 8-state):
---GGGSTTHHHHHHHHHHHHHTTSPS---HHHHHHHHHHHHHHHHTTT-HHHHHHHHHHHHHHHHHHHHHHHHHHHTT--HHHHHHHHHHHHHHHHHHHHHHGGGGSS-STHHHHHHHHHHHHHHHHHHHHHHTTSSSS-SSPPPP-

Sequence (148 aa):
MENPWLAEGEAKARIEACLVAASGEEEGGDAPKQCSDAYFTGCAEVGDWTTHAMNQCQGAALGYWEGVAKAREHAVFAIDDQRLTDYVEVSGIAWERYREARCQRFLLPMGTMYLQMYAACLTETAMERAADLADFLGDEPLIVPEPE

pLDDT: mean 91.05, std 10.53, range [48.38, 98.19]